Protein AF-A0A522W365-F1 (afdb_monomer_lite)

pLDDT: mean 81.14, std 15.92, range [38.16, 94.44]

Foldseek 3Di:
DVPVVVVVVVVVVLVVLVVVLVVLVVVLVVVVLVCLVPPCPSVVPDPSVVSVVSNVVSVVVNVVVCPPDPDDPDPDDPPDDPPVVLLVVQLVVLVVQLVSQLVVCCVVPPVSNVVSVVSSVVSSVVSVVVVVVVVVPDPDPD

Structure (mmCIF, N/CA/C/O backbone):
data_AF-A0A522W365-F1
#
_entry.id   AF-A0A522W365-F1
#
loop_
_atom_site.group_PDB
_atom_site.id
_atom_site.type_symbol
_atom_site.label_atom_id
_atom_site.label_alt_id
_atom_site.label_comp_id
_atom_site.label_asym_id
_atom_site.label_entity_id
_atom_site.label_seq_id
_atom_site.pdbx_PDB_ins_code
_atom_site.Cartn_x
_atom_site.Cartn_y
_atom_site.Cartn_z
_atom_site.occupancy
_atom_site.B_iso_or_equiv
_atom_site.auth_seq_id
_atom_site.auth_comp_id
_atom_site.auth_asym_id
_atom_site.auth_atom_id
_atom_site.pdbx_PDB_model_num
ATOM 1 N N . MET A 1 1 ? -16.769 21.890 34.242 1.00 60.47 1 MET A N 1
ATOM 2 C CA . MET A 1 1 ? -17.072 22.095 32.807 1.00 60.47 1 MET A CA 1
ATOM 3 C C . MET A 1 1 ? -15.850 21.901 31.901 1.00 60.47 1 MET A C 1
ATOM 5 O O . MET A 1 1 ? -16.040 21.518 30.762 1.00 60.47 1 MET A O 1
ATOM 9 N N . THR A 1 2 ? -14.614 22.090 32.385 1.00 75.62 2 THR A N 1
ATOM 10 C CA . THR A 1 2 ? -13.373 22.001 31.583 1.00 75.62 2 THR A CA 1
ATOM 11 C C . THR A 1 2 ? -12.858 20.580 31.303 1.00 75.62 2 THR A C 1
ATOM 13 O O . THR A 1 2 ? -12.196 20.371 30.292 1.00 75.62 2 THR A O 1
ATOM 16 N N . LEU A 1 3 ? -13.164 19.592 32.156 1.00 72.75 3 LEU A N 1
ATOM 17 C CA . LEU A 1 3 ? -12.713 18.202 31.958 1.00 72.75 3 LEU A CA 1
ATOM 18 C C . LEU A 1 3 ? -13.487 17.463 30.854 1.00 72.75 3 LEU A C 1
ATOM 20 O O . LEU A 1 3 ? -12.872 16.822 30.013 1.00 72.75 3 LEU A O 1
ATOM 24 N N . GLN A 1 4 ? -14.815 17.614 30.790 1.00 77.44 4 GLN A N 1
ATOM 25 C CA . GLN A 1 4 ? -15.625 16.970 29.742 1.00 77.44 4 GLN A CA 1
ATOM 26 C C . GLN A 1 4 ? -15.278 17.476 28.335 1.00 77.44 4 GLN A C 1
ATOM 28 O O . GLN A 1 4 ? -15.253 16.702 27.385 1.00 77.44 4 GLN A O 1
ATOM 33 N N . THR A 1 5 ? -14.966 18.767 28.188 1.00 84.31 5 THR A N 1
ATOM 34 C CA . THR A 1 5 ? -14.529 19.321 26.900 1.00 84.31 5 THR A CA 1
ATOM 35 C C . THR A 1 5 ? -13.161 18.790 26.481 1.00 84.31 5 THR A C 1
ATOM 37 O O . THR A 1 5 ? -12.927 18.612 25.292 1.00 84.31 5 THR A O 1
ATOM 40 N N . PHE A 1 6 ? -12.268 18.512 27.435 1.00 84.19 6 PHE A N 1
ATOM 41 C CA . PHE A 1 6 ? -10.940 17.973 27.142 1.00 84.19 6 PHE A CA 1
ATOM 42 C C . PHE A 1 6 ? -11.015 16.543 26.596 1.00 84.19 6 PHE A C 1
ATOM 44 O O . PHE A 1 6 ? -10.379 16.251 25.588 1.00 84.19 6 PHE A O 1
ATOM 51 N N . GLU A 1 7 ? -11.844 15.682 27.191 1.00 84.44 7 GLU A N 1
ATOM 52 C CA . GLU A 1 7 ? -12.027 14.311 26.696 1.00 84.44 7 GLU A CA 1
ATOM 53 C C . GLU A 1 7 ? -12.668 14.267 25.304 1.00 84.44 7 GLU A C 1
ATOM 55 O O . GLU A 1 7 ? -12.224 13.508 24.446 1.00 84.44 7 GLU A O 1
ATOM 60 N N . LEU A 1 8 ? -13.650 15.136 25.036 1.00 83.69 8 LEU A N 1
ATOM 61 C CA . LEU A 1 8 ? -14.259 15.245 23.706 1.00 83.69 8 LEU A CA 1
ATOM 62 C C . LEU A 1 8 ? -13.251 15.710 22.648 1.00 83.69 8 LEU A C 1
ATOM 64 O O . LEU A 1 8 ? -13.191 15.136 21.563 1.00 83.69 8 LEU A O 1
ATOM 68 N N . ILE A 1 9 ? -12.430 16.716 22.966 1.00 86.56 9 ILE A N 1
ATOM 69 C CA . ILE A 1 9 ? -11.365 17.185 22.068 1.00 86.56 9 ILE A CA 1
ATOM 70 C C . ILE A 1 9 ? -10.362 16.058 21.810 1.00 86.56 9 ILE A C 1
ATOM 72 O O . ILE A 1 9 ? -9.974 15.831 20.668 1.00 86.56 9 ILE A O 1
ATOM 76 N N . TRP A 1 10 ? -9.970 15.326 22.852 1.00 84.81 10 TRP A N 1
ATOM 77 C CA . TRP A 1 10 ? -9.024 14.222 22.732 1.00 84.81 10 TRP A CA 1
ATOM 78 C C . TRP A 1 10 ? -9.558 13.090 21.846 1.00 84.81 10 TRP A C 1
ATOM 80 O O . TRP A 1 10 ? -8.825 12.576 21.000 1.00 84.81 10 TRP A O 1
ATOM 90 N N . LYS A 1 11 ? -10.847 12.756 21.972 1.00 84.62 11 LYS A N 1
ATOM 91 C CA . LYS A 1 11 ? -11.515 11.769 21.116 1.00 84.62 11 LYS A CA 1
ATOM 92 C C . LYS A 1 11 ? -11.540 12.198 19.646 1.00 84.62 11 LYS A C 1
ATOM 94 O O . LYS A 1 11 ? -11.114 11.431 18.788 1.00 84.62 11 LYS A O 1
ATOM 99 N N . ILE A 1 12 ? -11.925 13.446 19.364 1.00 87.31 12 ILE A N 1
ATOM 100 C CA . ILE A 1 12 ? -11.935 13.996 17.994 1.00 87.31 12 ILE A CA 1
ATOM 101 C C . ILE A 1 12 ? -10.527 13.977 17.387 1.00 87.31 12 ILE A C 1
ATOM 103 O O . ILE A 1 12 ? -10.348 13.596 16.234 1.00 87.31 12 ILE A O 1
ATOM 107 N N . VAL A 1 13 ? -9.510 14.364 18.162 1.00 87.00 13 VAL A N 1
ATOM 108 C CA . VAL A 1 13 ? -8.115 14.348 17.703 1.00 87.00 13 VAL A CA 1
ATOM 109 C C . VAL A 1 13 ? -7.662 12.922 17.374 1.00 87.00 13 VAL A C 1
ATOM 111 O O . VAL A 1 13 ? -7.015 12.721 16.349 1.00 87.00 13 VAL A O 1
ATOM 114 N N . ARG A 1 14 ? -8.020 11.924 18.192 1.00 82.88 14 ARG A N 1
ATOM 115 C CA . ARG A 1 14 ? -7.705 10.510 17.923 1.00 82.88 14 ARG A CA 1
ATOM 116 C C . ARG A 1 14 ? -8.354 10.010 16.630 1.00 82.88 14 ARG A C 1
ATOM 118 O O . ARG A 1 14 ? -7.657 9.411 15.811 1.00 82.88 14 ARG A O 1
ATOM 125 N N . GLU A 1 15 ? -9.645 10.275 16.436 1.00 85.38 15 GLU A N 1
ATOM 126 C CA . GLU A 1 15 ? -10.376 9.901 15.215 1.00 85.38 15 GLU A CA 1
ATOM 127 C C . GLU A 1 15 ? -9.755 10.556 13.973 1.00 85.38 15 GLU A C 1
ATOM 129 O O . GLU A 1 15 ? -9.454 9.870 12.994 1.00 85.38 15 GLU A O 1
ATOM 134 N N . LEU A 1 16 ? -9.448 11.855 14.051 1.00 87.06 16 LEU A N 1
ATOM 135 C CA . LEU A 1 16 ? -8.810 12.594 12.963 1.00 87.06 16 LEU A CA 1
ATOM 136 C C . LEU A 1 16 ? -7.429 12.025 12.615 1.00 87.06 16 LEU A C 1
ATOM 138 O O . LEU A 1 16 ? -7.107 11.864 11.441 1.00 87.06 16 LEU A O 1
ATOM 142 N N . ILE A 1 17 ? -6.604 11.693 13.614 1.00 86.12 17 ILE A N 1
ATOM 143 C CA . ILE A 1 17 ? -5.276 11.109 13.373 1.00 86.12 17 ILE A CA 1
ATOM 144 C C . ILE A 1 17 ? -5.396 9.733 12.713 1.00 86.12 17 ILE A C 1
ATOM 146 O O . ILE A 1 17 ? -4.616 9.430 11.812 1.00 86.12 17 ILE A O 1
ATOM 150 N N . ALA A 1 18 ? -6.371 8.913 13.114 1.00 86.12 18 ALA A N 1
ATOM 151 C CA . ALA A 1 18 ? -6.611 7.614 12.490 1.00 86.12 18 ALA A CA 1
ATOM 152 C C . ALA A 1 18 ? -7.031 7.749 11.015 1.00 86.12 18 ALA A C 1
ATOM 154 O O . ALA A 1 18 ? -6.533 7.012 10.163 1.00 86.12 18 ALA A O 1
ATOM 155 N N . GLU A 1 19 ? -7.899 8.708 10.691 1.00 85.81 19 GLU A N 1
ATOM 156 C CA . GLU A 1 19 ? -8.302 8.980 9.308 1.00 85.81 19 GLU A CA 1
ATOM 157 C C . GLU A 1 19 ? -7.139 9.539 8.474 1.00 85.81 19 GLU A C 1
ATOM 159 O O . GLU A 1 19 ? -6.856 9.040 7.381 1.00 85.81 19 GLU A O 1
ATOM 164 N N . VAL A 1 20 ? -6.388 10.501 9.023 1.00 87.75 20 VAL A N 1
ATOM 165 C CA . VAL A 1 20 ? -5.172 11.038 8.395 1.00 87.75 20 VAL A CA 1
ATOM 166 C C . VAL A 1 20 ? -4.157 9.928 8.147 1.00 87.75 20 VAL A C 1
ATOM 168 O O . VAL A 1 20 ? -3.563 9.899 7.071 1.00 87.75 20 VAL A O 1
ATOM 171 N N . PHE A 1 21 ? -3.975 8.996 9.085 1.00 88.88 21 PHE A N 1
ATOM 172 C CA . PHE A 1 21 ? -3.105 7.837 8.906 1.00 88.88 21 PHE A CA 1
ATOM 173 C C . PHE A 1 21 ? -3.561 6.974 7.727 1.00 88.88 21 PHE A C 1
ATOM 175 O O . PHE A 1 21 ? -2.749 6.703 6.845 1.00 88.88 21 PHE A O 1
ATOM 182 N N . LYS A 1 22 ? -4.848 6.597 7.651 1.00 88.62 22 LYS A N 1
ATOM 183 C CA . LYS A 1 22 ? -5.389 5.799 6.533 1.00 88.62 22 LYS A CA 1
ATOM 184 C C . LYS A 1 22 ? -5.165 6.486 5.182 1.00 88.62 22 LYS A C 1
ATOM 186 O O . LYS A 1 22 ? -4.633 5.868 4.260 1.00 88.62 22 LYS A O 1
ATOM 191 N N . ILE A 1 23 ? -5.529 7.766 5.072 1.00 90.00 23 ILE A N 1
ATOM 192 C CA . ILE A 1 23 ? -5.393 8.546 3.830 1.00 90.00 23 ILE A CA 1
ATOM 193 C C . ILE A 1 23 ? -3.917 8.705 3.452 1.00 90.00 23 ILE A C 1
ATOM 195 O O . ILE A 1 23 ? -3.550 8.546 2.285 1.00 90.00 23 ILE A O 1
ATOM 199 N N . SER A 1 24 ? -3.060 8.992 4.434 1.00 89.44 24 SER A N 1
ATOM 200 C CA . SER A 1 24 ? -1.624 9.186 4.219 1.00 89.44 24 SER A CA 1
ATOM 201 C C . SER A 1 24 ? -0.936 7.878 3.834 1.00 89.44 24 SER A C 1
ATOM 203 O O . SER A 1 24 ? -0.103 7.885 2.934 1.00 89.44 24 SER A O 1
ATOM 205 N N . LEU A 1 25 ? -1.305 6.753 4.457 1.00 91.75 25 LEU A N 1
ATOM 206 C CA . LEU A 1 25 ? -0.808 5.416 4.127 1.00 91.75 25 LEU A CA 1
ATOM 207 C C . LEU A 1 25 ? -1.190 5.035 2.696 1.00 91.75 25 LEU A C 1
ATOM 209 O O . LEU A 1 25 ? -0.333 4.600 1.927 1.00 91.75 25 LEU A O 1
ATOM 213 N N . LEU A 1 26 ? -2.458 5.239 2.325 1.00 92.56 26 LEU A N 1
ATOM 214 C CA . LEU A 1 26 ? -2.934 4.965 0.972 1.00 92.56 26 LEU A CA 1
ATOM 215 C C . LEU A 1 26 ? -2.195 5.831 -0.053 1.00 92.56 26 LEU A C 1
ATOM 217 O O . LEU A 1 26 ? -1.682 5.307 -1.037 1.00 92.56 26 LEU A O 1
ATOM 221 N N . SER A 1 27 ? -2.097 7.139 0.201 1.00 91.94 27 SER A N 1
ATOM 222 C CA . SER A 1 27 ? -1.396 8.084 -0.678 1.00 91.94 27 SER A CA 1
ATOM 223 C C . SER A 1 27 ? 0.084 7.733 -0.813 1.00 91.94 27 SER A C 1
ATOM 225 O O . SER A 1 27 ? 0.619 7.736 -1.918 1.00 91.94 27 SER A O 1
ATOM 227 N N . TYR A 1 28 ? 0.735 7.371 0.297 1.00 92.75 28 TYR A N 1
ATOM 228 C CA . TYR A 1 28 ? 2.122 6.920 0.307 1.00 92.75 28 TYR A CA 1
ATOM 229 C C . TYR A 1 28 ? 2.313 5.675 -0.547 1.00 92.75 28 TYR A C 1
ATOM 231 O O . TYR A 1 28 ? 3.204 5.659 -1.387 1.00 92.75 28 TYR A O 1
ATOM 239 N N . LEU A 1 29 ? 1.463 4.658 -0.383 1.00 91.69 29 LEU A N 1
ATOM 240 C CA . LEU A 1 29 ? 1.553 3.429 -1.165 1.00 91.69 29 LEU A CA 1
ATOM 241 C C . LEU A 1 29 ? 1.365 3.702 -2.663 1.00 91.69 29 LEU A C 1
ATOM 243 O O . LEU A 1 29 ? 2.107 3.170 -3.484 1.00 91.69 29 LEU A O 1
ATOM 247 N N . LEU A 1 30 ? 0.409 4.563 -3.016 1.00 92.25 30 LEU A N 1
ATOM 248 C CA . LEU A 1 30 ? 0.106 4.923 -4.401 1.00 92.25 30 LEU A CA 1
ATOM 249 C C . LEU A 1 30 ? 1.265 5.688 -5.046 1.00 92.25 30 LEU A C 1
ATOM 251 O O . LEU A 1 30 ? 1.709 5.337 -6.137 1.00 92.25 30 LEU A O 1
ATOM 255 N N . PHE A 1 31 ? 1.804 6.690 -4.350 1.00 93.19 31 PHE A N 1
ATOM 256 C CA . PHE A 1 31 ? 2.986 7.411 -4.808 1.00 93.19 31 PHE A CA 1
ATOM 257 C C . PHE A 1 31 ? 4.206 6.503 -4.874 1.00 93.19 31 PHE A C 1
ATOM 259 O O . PHE A 1 31 ? 4.993 6.627 -5.806 1.00 93.19 31 PHE A O 1
ATOM 266 N N . TYR A 1 32 ? 4.374 5.595 -3.911 1.00 91.62 32 TYR A N 1
ATOM 267 C CA . TYR A 1 32 ? 5.516 4.688 -3.877 1.00 91.62 32 TYR A CA 1
ATOM 268 C C . TYR A 1 32 ? 5.477 3.759 -5.081 1.00 91.62 32 TYR A C 1
ATOM 270 O O . TYR A 1 32 ? 6.490 3.572 -5.747 1.00 91.62 32 TYR A O 1
ATOM 278 N N . LEU A 1 33 ? 4.287 3.257 -5.415 1.00 90.56 33 LEU A N 1
ATOM 279 C CA . LEU A 1 33 ? 4.078 2.468 -6.616 1.00 90.56 33 LEU A CA 1
ATOM 280 C C . LEU A 1 33 ? 4.444 3.275 -7.866 1.00 90.56 33 LEU A C 1
ATOM 282 O O . LEU A 1 33 ? 5.225 2.804 -8.682 1.00 90.56 33 LEU A O 1
ATOM 286 N N . ILE A 1 34 ? 3.944 4.506 -8.001 1.00 91.56 34 ILE A N 1
ATOM 287 C CA . ILE A 1 34 ? 4.259 5.359 -9.157 1.00 91.56 34 ILE A CA 1
ATOM 288 C C . ILE A 1 34 ? 5.766 5.615 -9.266 1.00 91.56 34 ILE A C 1
ATOM 290 O O . ILE A 1 34 ? 6.314 5.459 -10.350 1.00 91.56 34 ILE A O 1
ATOM 294 N N . GLU A 1 35 ? 6.436 5.963 -8.168 1.00 91.94 35 GLU A N 1
ATOM 295 C CA . GLU A 1 35 ? 7.885 6.197 -8.135 1.00 91.94 35 GLU A CA 1
ATOM 296 C C . GLU A 1 35 ? 8.678 4.929 -8.498 1.00 91.94 35 GLU A C 1
ATOM 298 O O . GLU A 1 35 ? 9.695 5.016 -9.184 1.00 91.94 35 GLU A O 1
ATOM 303 N N . ASP A 1 36 ? 8.204 3.745 -8.097 1.00 89.69 36 ASP A N 1
ATOM 304 C CA . ASP A 1 36 ? 8.855 2.470 -8.413 1.00 89.69 36 ASP A CA 1
ATOM 305 C C . ASP A 1 36 ? 8.792 2.121 -9.915 1.00 89.69 36 ASP A C 1
ATOM 307 O O . ASP A 1 36 ? 9.731 1.520 -10.454 1.00 89.69 36 ASP A O 1
ATOM 311 N N . PHE A 1 37 ? 7.718 2.520 -10.609 1.00 86.88 37 PHE A N 1
ATOM 312 C CA . PHE A 1 37 ? 7.590 2.368 -12.068 1.00 86.88 37 PHE A CA 1
ATOM 313 C C . PHE A 1 37 ? 8.197 3.535 -12.856 1.00 86.88 37 PHE A C 1
ATOM 315 O O . PHE A 1 37 ? 8.706 3.327 -13.959 1.00 86.88 37 PHE A O 1
ATOM 322 N N . PHE A 1 38 ? 8.157 4.746 -12.302 1.00 89.81 38 PHE A N 1
ATOM 323 C CA . PHE A 1 38 ? 8.598 5.992 -12.927 1.00 89.81 38 PHE A CA 1
ATOM 324 C C . PHE A 1 38 ? 9.517 6.760 -11.963 1.00 89.81 38 PHE A C 1
ATOM 326 O O . PHE A 1 38 ? 9.080 7.722 -11.322 1.00 89.81 38 PHE A O 1
ATOM 333 N N . PRO A 1 39 ? 10.794 6.353 -11.850 1.00 89.19 39 PRO A N 1
ATOM 334 C CA . PRO A 1 39 ? 11.726 6.981 -10.921 1.00 89.19 39 PRO A CA 1
ATOM 335 C C . PRO A 1 39 ? 11.894 8.468 -11.246 1.00 89.19 39 PRO A C 1
ATOM 337 O O . PRO A 1 39 ? 12.082 8.842 -12.406 1.00 89.19 39 PRO A O 1
ATOM 340 N N . GLY A 1 40 ? 11.829 9.321 -10.223 1.00 88.69 40 GLY A N 1
ATOM 341 C CA . GLY A 1 40 ? 11.894 10.776 -10.362 1.00 88.69 40 GLY A CA 1
ATOM 342 C C . GLY A 1 40 ? 10.539 11.470 -10.520 1.00 88.69 40 GLY A C 1
ATOM 343 O O . GLY A 1 40 ? 10.487 12.696 -10.424 1.00 88.69 40 GLY A O 1
ATOM 344 N N . PHE A 1 41 ? 9.444 10.734 -10.758 1.00 90.88 41 PHE A N 1
ATOM 345 C CA . PHE A 1 41 ? 8.137 11.345 -11.011 1.00 90.88 41 PHE A CA 1
ATOM 346 C C . PHE A 1 41 ? 7.541 11.982 -9.757 1.00 90.88 41 PHE A C 1
ATOM 348 O O . PHE A 1 41 ? 7.094 13.123 -9.806 1.00 90.88 41 PHE A O 1
ATOM 355 N N . VAL A 1 42 ? 7.540 11.273 -8.628 1.00 87.88 42 VAL A N 1
ATOM 356 C CA . VAL A 1 42 ? 7.011 11.792 -7.362 1.00 87.88 42 VAL A CA 1
ATOM 357 C C . VAL A 1 42 ? 8.116 12.516 -6.603 1.00 87.88 42 VAL A C 1
ATOM 359 O O . VAL A 1 42 ? 7.898 13.628 -6.121 1.00 87.88 42 VAL A O 1
ATOM 362 N N . SER A 1 43 ? 9.319 11.936 -6.560 1.00 89.56 43 SER A N 1
ATOM 363 C CA . SER A 1 43 ? 10.466 12.532 -5.861 1.00 89.56 43 SER A CA 1
ATOM 364 C C . SER A 1 43 ? 10.889 13.896 -6.422 1.00 89.56 43 SER A C 1
ATOM 366 O O . SER A 1 43 ? 11.451 14.707 -5.685 1.00 89.56 43 SER A O 1
ATOM 368 N N . GLY A 1 44 ? 10.556 14.191 -7.685 1.00 86.50 44 GLY A N 1
ATOM 369 C CA . GLY A 1 44 ? 10.762 15.503 -8.302 1.00 86.50 44 GLY A CA 1
ATOM 370 C C . GLY A 1 44 ? 9.865 16.619 -7.750 1.00 86.50 44 GLY A C 1
ATOM 371 O O . GLY A 1 44 ? 10.264 17.781 -7.778 1.00 86.50 44 GLY A O 1
ATOM 372 N N . PHE A 1 45 ? 8.684 16.288 -7.217 1.00 88.12 45 PHE A N 1
ATOM 373 C CA . PHE A 1 45 ? 7.752 17.263 -6.630 1.00 88.12 45 PHE A CA 1
ATOM 374 C C . PHE A 1 45 ? 7.697 17.192 -5.100 1.00 88.12 45 PHE A C 1
ATOM 376 O O . PHE A 1 45 ? 7.440 18.207 -4.452 1.00 88.12 45 PHE A O 1
ATOM 383 N N . PHE A 1 46 ? 7.911 16.011 -4.510 1.00 87.75 46 PHE A N 1
ATOM 384 C CA . PHE A 1 46 ? 7.730 15.788 -3.079 1.00 87.75 46 PHE A CA 1
ATOM 385 C C . PHE A 1 46 ? 8.697 14.744 -2.508 1.00 87.75 46 PHE A C 1
ATOM 387 O O . PHE A 1 46 ? 8.916 13.685 -3.089 1.00 87.75 46 PHE A O 1
ATOM 394 N N . SER A 1 47 ? 9.244 15.001 -1.315 1.00 90.62 47 SER A N 1
ATOM 395 C CA . SER A 1 47 ? 10.146 14.049 -0.657 1.00 90.62 47 SER A CA 1
ATOM 396 C C . SER A 1 47 ? 9.373 12.878 -0.048 1.00 90.62 47 SER A C 1
ATOM 398 O O . SER A 1 47 ? 8.678 13.021 0.962 1.00 90.62 47 SER A O 1
ATOM 400 N N . MET A 1 48 ? 9.560 11.690 -0.622 1.00 91.00 48 MET A N 1
ATOM 401 C CA . MET A 1 48 ? 8.941 10.445 -0.154 1.00 91.00 48 MET A CA 1
ATOM 402 C C . MET A 1 48 ? 9.263 10.104 1.301 1.00 91.00 48 MET A C 1
ATOM 404 O O . MET A 1 48 ? 8.426 9.548 2.010 1.00 91.00 48 MET A O 1
ATOM 408 N N . ASN A 1 49 ? 10.448 10.493 1.772 1.00 92.94 49 ASN A N 1
ATOM 409 C CA . ASN A 1 49 ? 10.872 10.251 3.149 1.00 92.94 49 ASN A CA 1
ATOM 410 C C . ASN A 1 49 ? 10.054 11.069 4.156 1.00 92.94 49 ASN A C 1
ATOM 412 O O . ASN A 1 49 ? 9.799 10.598 5.261 1.00 92.94 49 ASN A O 1
ATOM 416 N N . ILE A 1 50 ? 9.616 12.276 3.777 1.00 92.00 50 ILE A N 1
ATOM 417 C CA . ILE A 1 50 ? 8.759 13.109 4.631 1.00 92.00 50 ILE A CA 1
ATOM 418 C C . ILE A 1 50 ? 7.377 12.467 4.748 1.00 92.00 50 ILE A C 1
ATOM 420 O O . ILE A 1 50 ? 6.852 12.354 5.855 1.00 92.00 50 ILE A O 1
ATOM 424 N N . LEU A 1 51 ? 6.818 11.992 3.628 1.00 90.44 51 LEU A N 1
ATOM 425 C CA . LEU A 1 51 ? 5.533 11.292 3.638 1.00 90.44 51 LEU A CA 1
ATOM 426 C C . LEU A 1 51 ? 5.597 10.035 4.508 1.00 90.44 51 LEU A C 1
ATOM 428 O O . LEU A 1 51 ? 4.732 9.829 5.355 1.00 90.44 51 LEU A O 1
ATOM 432 N N . LEU A 1 52 ? 6.658 9.240 4.344 1.00 92.38 52 LEU A N 1
ATOM 433 C CA . LEU A 1 52 ? 6.899 8.058 5.164 1.00 92.38 52 LEU A CA 1
ATOM 434 C C . LEU A 1 52 ? 6.997 8.420 6.650 1.00 92.38 52 LEU A C 1
ATOM 436 O O . LEU A 1 52 ? 6.400 7.744 7.480 1.00 92.38 52 LEU A O 1
ATOM 440 N N . GLY A 1 53 ? 7.698 9.505 6.989 1.00 93.44 53 GLY A N 1
ATOM 441 C CA . GLY A 1 53 ? 7.789 9.999 8.362 1.00 93.44 53 GLY A CA 1
ATOM 442 C C . GLY A 1 53 ? 6.421 10.326 8.965 1.00 93.44 53 GLY A C 1
ATOM 443 O O . GLY A 1 53 ? 6.144 9.929 10.096 1.00 93.44 53 GLY A O 1
ATOM 444 N N . ILE A 1 54 ? 5.539 10.982 8.202 1.00 90.19 54 ILE A N 1
ATOM 445 C CA . ILE A 1 54 ? 4.163 11.281 8.630 1.00 90.19 54 ILE A CA 1
ATOM 446 C C . ILE A 1 54 ? 3.363 9.990 8.823 1.00 90.19 54 ILE A C 1
ATOM 448 O O . ILE A 1 54 ? 2.702 9.833 9.848 1.00 90.19 54 ILE A O 1
ATOM 452 N N . VAL A 1 55 ? 3.437 9.050 7.878 1.00 92.56 55 VAL A N 1
ATOM 453 C CA . VAL A 1 55 ? 2.716 7.768 7.946 1.00 92.56 55 VAL A CA 1
ATOM 454 C C . VAL A 1 55 ? 3.170 6.937 9.142 1.00 92.56 55 VAL A C 1
ATOM 456 O O . VAL A 1 55 ? 2.340 6.448 9.900 1.00 92.56 55 VAL A O 1
ATOM 459 N N . VAL A 1 56 ? 4.479 6.803 9.352 1.00 93.50 56 VAL A N 1
ATOM 460 C CA . VAL A 1 56 ? 5.026 6.040 10.481 1.00 93.50 56 VAL A CA 1
ATOM 461 C C . VAL A 1 56 ? 4.704 6.734 11.801 1.00 93.50 56 VAL A C 1
ATOM 463 O O . VAL A 1 56 ? 4.245 6.081 12.733 1.00 93.50 56 VAL A O 1
ATOM 466 N N . GLY A 1 57 ? 4.893 8.054 11.885 1.00 91.94 57 GLY A N 1
ATOM 467 C CA . GLY A 1 57 ? 4.603 8.823 13.095 1.00 91.94 57 GLY A CA 1
ATOM 468 C C . GLY A 1 57 ? 3.128 8.749 13.492 1.00 91.94 57 GLY A C 1
ATOM 469 O O . GLY A 1 57 ? 2.815 8.433 14.639 1.00 91.94 57 GLY A O 1
ATOM 470 N N . SER A 1 58 ? 2.222 8.975 12.535 1.00 89.31 58 SER A N 1
ATOM 471 C CA . SER A 1 58 ? 0.778 8.842 12.761 1.00 89.31 58 SER A CA 1
ATOM 472 C C . SER A 1 58 ? 0.379 7.399 13.067 1.00 89.31 58 SER A C 1
ATOM 474 O O . SER A 1 58 ? -0.362 7.184 14.017 1.00 89.31 58 SER A O 1
ATOM 476 N N . GLY A 1 59 ? 0.938 6.405 12.372 1.00 88.75 59 GLY A N 1
ATOM 477 C CA . GLY A 1 59 ? 0.657 4.990 12.620 1.00 88.75 59 GLY A CA 1
ATOM 478 C C . GLY A 1 59 ? 1.059 4.533 14.022 1.00 88.75 59 GLY A C 1
ATOM 479 O O . GLY A 1 59 ? 0.259 3.914 14.724 1.00 88.75 59 GLY A O 1
ATOM 480 N N . VAL A 1 60 ? 2.263 4.894 14.478 1.00 90.69 60 VAL A N 1
ATOM 481 C CA . VAL A 1 60 ? 2.704 4.619 15.857 1.00 90.69 60 VAL A CA 1
ATOM 482 C C . VAL A 1 60 ? 1.773 5.302 16.856 1.00 90.69 60 VAL A C 1
ATOM 484 O O . VAL A 1 60 ? 1.348 4.673 17.826 1.00 90.69 60 VAL A O 1
ATOM 487 N N . PHE A 1 61 ? 1.411 6.564 16.613 1.00 87.38 61 PHE A N 1
ATOM 488 C CA . PHE A 1 61 ? 0.504 7.298 17.489 1.00 87.38 61 PHE A CA 1
ATOM 489 C C . PHE A 1 61 ? -0.888 6.657 17.556 1.00 87.38 61 PHE A C 1
ATOM 491 O O . PHE A 1 61 ? -1.449 6.539 18.646 1.00 87.38 61 PHE A O 1
ATOM 498 N N . THR A 1 62 ? -1.427 6.201 16.424 1.00 85.94 62 THR A N 1
ATOM 499 C CA . THR A 1 62 ? -2.712 5.499 16.344 1.00 85.94 62 THR A CA 1
ATOM 500 C C . THR A 1 62 ? -2.678 4.195 17.136 1.00 85.94 62 THR A C 1
ATOM 502 O O . THR A 1 62 ? -3.555 3.986 17.968 1.00 85.94 62 THR A O 1
ATOM 505 N N . VAL A 1 63 ? -1.655 3.351 16.960 1.00 83.31 63 VAL A N 1
ATOM 506 C CA . VAL A 1 63 ? -1.546 2.064 17.678 1.00 83.31 63 VAL A CA 1
ATOM 507 C C . VAL A 1 63 ? -1.393 2.269 19.186 1.00 83.31 63 VAL A C 1
ATOM 509 O O . VAL A 1 63 ? -2.044 1.589 19.976 1.00 83.31 63 VAL A O 1
ATOM 512 N N . VAL A 1 64 ? -0.561 3.227 19.605 1.00 83.25 64 VAL A N 1
ATOM 513 C CA . VAL A 1 64 ? -0.372 3.537 21.031 1.00 83.25 64 VAL A CA 1
ATOM 514 C C . VAL A 1 64 ? -1.649 4.122 21.642 1.00 83.25 64 VAL A C 1
ATOM 516 O O . VAL A 1 64 ? -1.991 3.785 22.774 1.00 83.25 64 VAL A O 1
ATOM 519 N N . SER A 1 65 ? -2.382 4.952 20.896 1.00 74.19 65 SER A N 1
ATOM 520 C CA . SER A 1 65 ? -3.609 5.601 21.376 1.00 74.19 65 SER A CA 1
ATOM 521 C C . SER A 1 65 ? -4.841 4.692 21.360 1.00 74.19 65 SER A C 1
ATOM 523 O O . SER A 1 65 ? -5.770 4.936 22.125 1.00 74.19 65 SER A O 1
ATOM 525 N N . GLN A 1 66 ? -4.863 3.645 20.529 1.00 68.25 66 GLN A N 1
ATOM 526 C CA . GLN A 1 66 ? -5.965 2.675 20.456 1.00 68.25 66 GLN A CA 1
ATOM 527 C C . GLN A 1 66 ? -5.993 1.678 21.624 1.00 68.25 66 GLN A C 1
ATOM 529 O O . GLN A 1 66 ? -6.964 0.941 21.769 1.00 68.25 66 GLN A O 1
ATOM 534 N N . LYS A 1 67 ? -4.977 1.663 22.498 1.00 54.91 67 LYS A N 1
ATOM 535 C CA . LYS A 1 67 ? -4.888 0.710 23.619 1.00 54.91 67 LYS A CA 1
ATOM 536 C C . LYS A 1 67 ? -5.973 0.896 24.704 1.00 54.91 67 LYS A C 1
ATOM 538 O O . LYS A 1 67 ? -6.068 0.055 25.592 1.00 54.91 67 LYS A O 1
ATOM 543 N N . GLU A 1 68 ? -6.791 1.951 24.648 1.00 52.84 68 GLU A N 1
ATOM 544 C CA . GLU A 1 68 ? -7.780 2.278 25.696 1.00 52.84 68 GLU A CA 1
ATOM 545 C C . GLU A 1 68 ? -9.252 2.296 25.248 1.00 52.84 68 GLU A C 1
ATOM 547 O O . GLU A 1 68 ? -10.129 2.392 26.100 1.00 52.84 68 GLU A O 1
ATOM 552 N N . GLU A 1 69 ? -9.566 2.164 23.958 1.00 45.53 69 GLU A N 1
ATOM 553 C CA . GLU A 1 69 ? -10.956 2.233 23.476 1.00 45.53 69 GLU A CA 1
ATOM 554 C C . GLU A 1 69 ? -11.176 1.112 22.454 1.00 45.53 69 GLU A C 1
ATOM 556 O O . GLU A 1 69 ? -10.972 1.267 21.251 1.00 45.53 69 GLU A O 1
ATOM 561 N N . ASN A 1 70 ? -11.497 -0.079 22.967 1.00 45.25 70 ASN A N 1
ATOM 562 C CA . ASN A 1 70 ? -11.878 -1.217 22.142 1.00 45.25 70 ASN A CA 1
ATOM 563 C C . ASN A 1 70 ? -13.088 -0.851 21.272 1.00 45.25 70 ASN A C 1
ATOM 565 O O . ASN A 1 70 ? -14.126 -0.459 21.791 1.00 45.25 70 ASN A O 1
ATOM 569 N N . GLN A 1 71 ? -12.934 -1.116 19.974 1.00 50.62 71 GLN A N 1
ATOM 570 C CA . GLN A 1 71 ? -13.986 -1.580 19.071 1.00 50.62 71 GLN A CA 1
ATOM 571 C C . GLN A 1 71 ? -15.257 -0.725 18.997 1.00 50.62 71 GLN A C 1
ATOM 573 O O . GLN A 1 71 ? -16.274 -1.117 19.544 1.00 50.62 71 GLN A O 1
ATOM 578 N N . GLU A 1 72 ? -15.264 0.354 18.213 1.00 43.75 72 GLU A N 1
ATOM 579 C CA . GLU A 1 72 ? -16.505 0.853 17.595 1.00 43.75 72 GLU A CA 1
ATOM 580 C C . GLU A 1 72 ? -16.189 1.916 16.529 1.00 43.75 72 GLU A C 1
ATOM 582 O O . GLU A 1 72 ? -15.753 3.017 16.841 1.00 43.75 72 GLU A O 1
ATOM 587 N N . GLY A 1 73 ? -16.404 1.584 15.251 1.00 38.88 73 GLY A N 1
ATOM 588 C CA . GLY A 1 73 ? -16.261 2.510 14.118 1.00 38.88 73 GLY A CA 1
ATOM 589 C C . GLY A 1 73 ? -15.285 1.995 13.063 1.00 38.88 73 GLY A C 1
ATOM 590 O O . GLY A 1 73 ? -14.186 2.505 12.918 1.00 38.88 73 GLY A O 1
ATOM 591 N N . GLU A 1 74 ? -15.589 0.889 12.383 1.00 40.09 74 GLU A N 1
ATOM 592 C CA . GLU A 1 74 ? -16.101 0.997 11.004 1.00 40.09 74 GLU A CA 1
ATOM 593 C C . GLU A 1 74 ? -16.950 -0.217 10.565 1.00 40.09 74 GLU A C 1
ATOM 595 O O . GLU A 1 74 ? -17.141 -0.448 9.377 1.00 40.09 74 GLU A O 1
ATOM 600 N N . LYS A 1 75 ? -17.563 -0.976 11.486 1.00 41.16 75 LYS A N 1
ATOM 601 C CA . LYS A 1 75 ? -18.620 -1.946 11.120 1.00 41.16 75 LYS A CA 1
ATOM 602 C C . LYS A 1 75 ? -19.963 -1.230 10.860 1.00 41.16 75 LYS A C 1
ATOM 604 O O . LYS A 1 75 ? -20.991 -1.603 11.418 1.00 41.16 75 LYS A O 1
ATOM 609 N N . LYS A 1 76 ? -19.982 -0.180 10.027 1.00 38.16 76 LYS A N 1
ATOM 610 C CA . LYS A 1 76 ? -21.233 0.341 9.451 1.00 38.16 76 LYS A CA 1
ATOM 611 C C . LYS A 1 76 ? -21.458 -0.316 8.091 1.00 38.16 76 LYS A C 1
ATOM 613 O O . LYS A 1 76 ? -20.899 0.087 7.084 1.00 38.16 76 LYS A O 1
ATOM 618 N N . GLU A 1 77 ? -22.310 -1.336 8.128 1.00 41.75 77 GLU A N 1
ATOM 619 C CA . GLU A 1 77 ? -23.142 -1.796 7.014 1.00 41.75 77 GLU A CA 1
ATOM 620 C C . GLU A 1 77 ? -22.430 -2.289 5.741 1.00 41.75 77 GLU A C 1
ATOM 622 O O . GLU A 1 77 ? -22.598 -1.747 4.655 1.00 41.75 77 GLU A O 1
ATOM 627 N N . ALA A 1 78 ? -21.796 -3.458 5.827 1.00 41.66 78 ALA A N 1
ATOM 628 C CA . ALA A 1 78 ? -21.783 -4.399 4.704 1.00 41.66 78 ALA A CA 1
ATOM 629 C C . ALA A 1 78 ? -22.603 -5.641 5.074 1.00 41.66 78 ALA A C 1
ATOM 631 O O . ALA A 1 78 ? -22.130 -6.775 5.095 1.00 41.66 78 ALA A O 1
ATOM 632 N N . LYS A 1 79 ? -23.881 -5.427 5.403 1.00 45.03 79 LYS A N 1
ATOM 633 C CA . LYS A 1 79 ? -24.859 -6.511 5.485 1.00 45.03 79 LYS A CA 1
ATOM 634 C C . LYS A 1 79 ? -25.160 -6.973 4.060 1.00 45.03 79 LYS A C 1
ATOM 636 O O . LYS A 1 79 ? -26.161 -6.571 3.487 1.00 45.03 79 LYS A O 1
ATOM 641 N N . ASN A 1 80 ? -24.279 -7.765 3.457 1.00 43.56 80 ASN A N 1
ATOM 642 C CA . ASN A 1 80 ? -24.596 -8.530 2.255 1.00 43.56 80 ASN A CA 1
ATOM 643 C C . ASN A 1 80 ? -23.614 -9.692 2.097 1.00 43.56 80 ASN A C 1
ATOM 645 O O . ASN A 1 80 ? -22.485 -9.497 1.672 1.00 43.56 80 ASN A O 1
ATOM 649 N N . LYS A 1 81 ? -24.089 -10.891 2.463 1.00 52.94 81 LYS A N 1
ATOM 650 C CA . LYS A 1 81 ? -23.881 -12.174 1.770 1.00 52.94 81 LYS A CA 1
ATOM 651 C C . LYS A 1 81 ? -22.658 -12.170 0.845 1.00 52.94 81 LYS A C 1
ATOM 653 O O . LYS A 1 81 ? -22.808 -11.577 -0.220 1.00 52.94 81 LYS A O 1
ATOM 658 N N . ILE A 1 82 ? -21.545 -12.824 1.244 1.00 56.25 82 ILE A N 1
ATOM 659 C CA . ILE A 1 82 ? -20.279 -12.981 0.481 1.00 56.25 82 ILE A CA 1
ATOM 660 C C . ILE A 1 82 ? -20.553 -12.717 -0.991 1.00 56.25 82 ILE A C 1
ATOM 662 O O . ILE A 1 82 ? -21.128 -13.560 -1.697 1.00 56.25 82 ILE A O 1
ATOM 666 N N . ARG A 1 83 ? -20.308 -11.478 -1.422 1.00 65.19 83 ARG A N 1
ATOM 667 C CA . ARG A 1 83 ? -20.763 -11.072 -2.740 1.00 65.19 83 ARG A CA 1
ATOM 668 C C . ARG A 1 83 ? -19.773 -11.750 -3.661 1.00 65.19 83 ARG A C 1
ATOM 670 O O . ARG A 1 83 ? -18.574 -11.583 -3.496 1.00 65.19 83 ARG A O 1
ATOM 677 N N . ALA A 1 84 ? -20.237 -12.521 -4.642 1.00 75.38 84 ALA A N 1
ATOM 678 C CA . ALA A 1 84 ? -19.334 -13.123 -5.631 1.00 75.38 84 ALA A CA 1
ATOM 679 C C . ALA A 1 84 ? -18.371 -12.078 -6.250 1.00 75.38 84 ALA A C 1
ATOM 681 O O . ALA A 1 84 ? -17.282 -12.423 -6.692 1.00 75.38 84 ALA A O 1
ATOM 682 N N . LEU A 1 85 ? -18.755 -10.794 -6.209 1.00 79.88 85 LEU A N 1
ATOM 683 C CA . LEU A 1 85 ? -17.916 -9.646 -6.535 1.00 79.88 85 LEU A CA 1
ATOM 684 C C . LEU A 1 85 ? -16.649 -9.509 -5.675 1.00 79.88 85 LEU A C 1
ATOM 686 O O . LEU A 1 85 ? -15.631 -9.145 -6.242 1.00 79.88 85 LEU A O 1
ATOM 690 N N . ASP A 1 86 ? -16.671 -9.817 -4.378 1.00 82.25 86 ASP A N 1
ATOM 691 C CA . ASP A 1 86 ? -15.502 -9.694 -3.492 1.00 82.25 86 ASP A CA 1
ATOM 692 C C . ASP A 1 86 ? -14.437 -10.725 -3.880 1.00 82.25 86 ASP A C 1
ATOM 694 O O . ASP A 1 86 ? -13.265 -10.395 -4.048 1.00 82.25 86 ASP A O 1
ATOM 698 N N . ILE A 1 87 ? -14.864 -11.962 -4.157 1.00 86.06 87 ILE A N 1
ATOM 699 C CA . ILE A 1 87 ? -13.985 -13.026 -4.663 1.00 86.06 87 ILE A CA 1
ATOM 700 C C . ILE A 1 87 ? -13.439 -12.655 -6.045 1.00 86.06 87 ILE A C 1
ATOM 702 O O . ILE A 1 87 ? -12.238 -12.769 -6.285 1.00 86.06 87 ILE A O 1
ATOM 706 N N . VAL A 1 88 ? -14.296 -12.184 -6.958 1.00 88.88 88 VAL A N 1
ATOM 707 C CA . VAL A 1 88 ? -13.864 -11.736 -8.293 1.00 88.88 88 VAL A CA 1
ATOM 708 C C . VAL A 1 88 ? -12.859 -10.588 -8.179 1.00 88.88 88 VAL A C 1
ATOM 710 O O . VAL A 1 88 ? -11.852 -10.589 -8.885 1.00 88.88 88 VAL A O 1
ATOM 713 N N . PHE A 1 89 ? -13.085 -9.644 -7.267 1.00 88.44 89 PHE A N 1
ATOM 714 C CA . PHE A 1 89 ? -12.185 -8.525 -7.021 1.00 88.44 89 PHE A CA 1
ATOM 715 C C . PHE A 1 89 ? -10.829 -8.998 -6.493 1.00 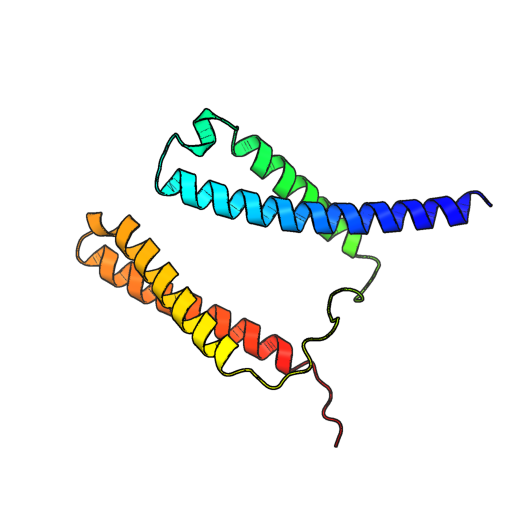88.44 89 PHE A C 1
ATOM 717 O O . PHE A 1 89 ? -9.808 -8.601 -7.048 1.00 88.44 89 PHE A O 1
ATOM 724 N N . ILE A 1 90 ? -10.804 -9.903 -5.508 1.00 89.25 90 ILE A N 1
ATOM 725 C CA . ILE A 1 90 ? -9.572 -10.510 -4.976 1.00 89.25 90 ILE A CA 1
ATOM 726 C C . ILE A 1 90 ? -8.780 -11.212 -6.083 1.00 89.25 90 ILE A C 1
ATOM 728 O O . ILE A 1 90 ? -7.570 -11.010 -6.208 1.00 89.25 90 ILE A O 1
ATOM 732 N N . VAL A 1 91 ? -9.453 -12.006 -6.921 1.00 90.25 91 VAL A N 1
ATOM 733 C CA . VAL A 1 91 ? -8.801 -12.707 -8.035 1.00 90.25 91 VAL A CA 1
ATOM 734 C C . VAL A 1 91 ? -8.198 -11.701 -9.015 1.00 90.25 91 VAL A C 1
ATOM 736 O O . VAL A 1 91 ? -7.019 -11.819 -9.346 1.00 90.25 91 VAL A O 1
ATOM 739 N N . ILE A 1 92 ? -8.947 -10.672 -9.422 1.00 92.50 92 ILE A N 1
ATOM 740 C CA . ILE A 1 92 ? -8.435 -9.614 -10.305 1.00 92.50 92 ILE A CA 1
ATOM 741 C C . ILE A 1 92 ? -7.227 -8.912 -9.671 1.00 92.50 92 ILE A C 1
ATOM 743 O O . ILE A 1 92 ? -6.204 -8.751 -10.336 1.00 92.50 92 ILE A O 1
ATOM 747 N N . LEU A 1 93 ? -7.302 -8.550 -8.386 1.00 90.12 93 LEU A N 1
ATOM 748 C CA . LEU A 1 93 ? -6.216 -7.879 -7.670 1.00 90.12 93 LEU A CA 1
ATOM 749 C C . LEU A 1 93 ? -4.947 -8.737 -7.631 1.00 90.12 93 LEU A C 1
ATOM 751 O O . LEU A 1 93 ? -3.854 -8.233 -7.880 1.00 90.12 93 LEU A O 1
ATOM 755 N N . SER A 1 94 ? -5.096 -10.039 -7.369 1.00 91.19 94 SER A N 1
ATOM 756 C CA . SER A 1 94 ? -3.980 -10.988 -7.319 1.00 91.19 94 SER A CA 1
ATOM 757 C C . SER A 1 94 ? -3.287 -11.138 -8.677 1.00 91.19 94 SER A C 1
ATOM 759 O O . SER A 1 94 ? -2.058 -11.160 -8.744 1.00 91.19 94 SER A O 1
ATOM 761 N N . VAL A 1 95 ? -4.058 -11.152 -9.771 1.00 92.69 95 VAL A N 1
ATOM 762 C CA . VAL A 1 95 ? -3.526 -11.213 -11.138 1.00 92.69 95 VAL A CA 1
ATOM 763 C C . VAL A 1 95 ? -2.816 -9.911 -11.499 1.00 92.69 95 VAL A C 1
ATOM 765 O O . VAL A 1 95 ? -1.710 -9.956 -12.038 1.00 92.69 95 VAL A O 1
ATOM 768 N N . ILE A 1 96 ? -3.404 -8.754 -11.169 1.00 92.94 96 ILE A N 1
ATOM 769 C CA . ILE A 1 96 ? -2.772 -7.446 -11.387 1.00 92.94 96 ILE A CA 1
ATOM 770 C C . ILE A 1 96 ? -1.451 -7.368 -10.618 1.00 92.94 96 ILE A C 1
ATOM 772 O O . ILE A 1 96 ? -0.431 -7.022 -11.208 1.00 92.94 96 ILE A O 1
ATOM 776 N N . ALA A 1 97 ? -1.445 -7.732 -9.333 1.00 89.75 97 ALA A N 1
ATOM 777 C CA . ALA A 1 97 ? -0.251 -7.693 -8.496 1.00 89.75 97 ALA A CA 1
ATOM 778 C C . ALA A 1 97 ? 0.835 -8.660 -8.993 1.00 89.75 97 ALA A C 1
ATOM 780 O O . ALA A 1 97 ? 1.993 -8.269 -9.129 1.00 89.75 97 ALA A O 1
ATOM 781 N N . GLY A 1 98 ? 0.466 -9.898 -9.342 1.00 91.56 98 GLY A N 1
ATOM 782 C CA . GLY A 1 98 ? 1.384 -10.866 -9.945 1.00 91.56 98 GLY A CA 1
ATOM 783 C C . GLY A 1 98 ? 1.976 -10.359 -11.262 1.00 91.56 98 GLY A C 1
ATOM 784 O O . GLY A 1 98 ? 3.188 -10.449 -11.470 1.00 91.56 98 GLY A O 1
ATOM 785 N N . GLY A 1 99 ? 1.150 -9.752 -12.120 1.00 92.50 99 GLY A N 1
ATOM 786 C CA . GLY A 1 99 ? 1.587 -9.113 -13.362 1.00 92.50 99 GLY A CA 1
ATOM 787 C C . GLY A 1 99 ? 2.535 -7.933 -13.130 1.00 92.50 99 GLY A C 1
ATOM 788 O O . GLY A 1 99 ? 3.546 -7.815 -13.822 1.00 92.50 99 GLY A O 1
ATOM 789 N N . LEU A 1 100 ? 2.266 -7.110 -12.114 1.00 90.19 100 LEU A N 1
ATOM 790 C CA . LEU A 1 100 ? 3.138 -6.017 -11.680 1.00 90.19 100 LEU A CA 1
ATOM 791 C C . LEU A 1 100 ? 4.528 -6.538 -11.284 1.00 90.19 100 LEU A C 1
ATOM 793 O O . LEU A 1 100 ? 5.552 -6.038 -11.755 1.00 90.19 100 LEU A O 1
ATOM 797 N N . ILE A 1 101 ? 4.556 -7.593 -10.464 1.00 91.12 101 ILE A N 1
ATOM 798 C CA . ILE A 1 101 ? 5.789 -8.245 -10.010 1.00 91.12 101 ILE A CA 1
ATOM 799 C C . ILE A 1 101 ? 6.534 -8.853 -11.196 1.00 91.12 101 ILE A C 1
ATOM 801 O O . ILE A 1 101 ? 7.753 -8.709 -11.288 1.00 91.12 101 ILE A O 1
ATOM 805 N N . TYR A 1 102 ? 5.828 -9.487 -12.135 1.00 92.31 102 TYR A N 1
ATOM 806 C CA . TYR A 1 102 ? 6.444 -10.013 -13.352 1.00 92.31 102 TYR A CA 1
ATOM 807 C C . TYR A 1 102 ? 7.101 -8.904 -14.170 1.00 92.31 102 TYR A C 1
ATOM 809 O O . TYR A 1 102 ? 8.249 -9.047 -14.576 1.00 92.31 102 TYR A O 1
ATOM 817 N N . PHE A 1 103 ? 6.417 -7.774 -14.371 1.00 90.75 103 PHE A N 1
ATOM 818 C CA . PHE A 1 103 ? 6.974 -6.661 -15.135 1.00 90.75 103 PHE A CA 1
ATOM 819 C C . PHE A 1 103 ? 8.252 -6.108 -14.499 1.00 90.75 103 PHE A C 1
ATOM 821 O O . PHE A 1 103 ? 9.196 -5.784 -15.220 1.00 90.75 103 PHE A O 1
ATOM 828 N N . LYS A 1 104 ? 8.307 -6.057 -13.162 1.00 86.69 104 LYS A N 1
ATOM 829 C CA . LYS A 1 104 ? 9.493 -5.623 -12.414 1.00 86.69 104 LYS A CA 1
ATOM 830 C C . LYS A 1 104 ? 10.625 -6.652 -12.430 1.00 86.69 104 LYS A C 1
ATOM 832 O O . LYS A 1 104 ? 11.793 -6.286 -12.448 1.00 86.69 104 LYS A O 1
ATOM 837 N N . THR A 1 105 ? 10.291 -7.939 -12.422 1.00 91.44 105 THR A N 1
ATOM 838 C CA . THR A 1 105 ? 11.262 -9.043 -12.331 1.00 91.44 105 THR A CA 1
ATOM 839 C C . THR A 1 105 ? 11.604 -9.673 -13.678 1.00 91.44 105 THR A C 1
ATOM 841 O O . 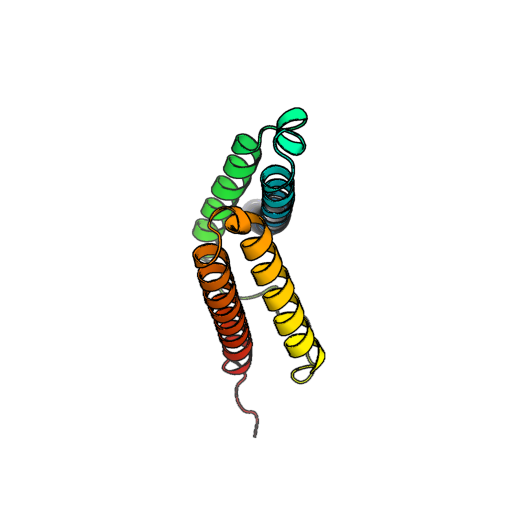THR A 1 105 ? 12.400 -10.610 -13.722 1.00 91.44 105 THR A O 1
ATOM 844 N N . LYS A 1 106 ? 11.057 -9.167 -14.791 1.00 89.25 106 LYS A N 1
ATOM 845 C CA . LYS A 1 106 ? 11.272 -9.719 -16.140 1.00 89.25 106 LYS A CA 1
ATOM 846 C C . LYS A 1 106 ? 12.750 -9.799 -16.528 1.00 89.25 106 LYS A C 1
ATOM 848 O O . LYS A 1 106 ? 13.140 -10.717 -17.247 1.00 89.25 106 LYS A O 1
ATOM 853 N N . ASP A 1 107 ? 13.573 -8.895 -15.999 1.00 90.50 107 ASP A N 1
ATOM 854 C CA . ASP A 1 107 ? 15.015 -8.848 -16.260 1.00 90.50 107 ASP A CA 1
ATOM 855 C C . ASP A 1 107 ? 15.760 -10.049 -15.639 1.00 90.50 107 ASP A C 1
ATOM 857 O O . ASP A 1 107 ? 16.858 -10.394 -16.067 1.00 90.50 107 ASP A O 1
ATOM 861 N N . LEU A 1 108 ? 15.133 -10.760 -14.690 1.00 87.00 108 LEU A N 1
ATOM 862 C CA . LEU A 1 108 ? 15.624 -12.018 -14.106 1.00 87.00 108 LEU A CA 1
ATOM 863 C C . LEU A 1 108 ? 15.300 -13.252 -14.977 1.00 87.00 108 LEU A C 1
ATOM 865 O O . LEU A 1 108 ? 15.592 -14.390 -14.595 1.00 87.00 108 LEU A O 1
ATOM 869 N N . GLY A 1 109 ? 14.663 -13.067 -16.138 1.00 90.44 109 GLY A N 1
ATOM 870 C CA . GLY A 1 109 ? 14.322 -14.139 -17.072 1.00 90.44 109 GLY A CA 1
ATOM 871 C C . GLY A 1 109 ? 13.350 -15.166 -16.477 1.00 90.44 109 GLY A C 1
ATOM 872 O O . GLY A 1 109 ? 12.294 -14.819 -15.948 1.00 90.44 109 GLY A O 1
ATOM 873 N N . LYS A 1 110 ? 13.693 -16.462 -16.557 1.00 90.19 110 LYS A N 1
ATOM 874 C CA . LYS A 1 110 ? 12.836 -17.564 -16.064 1.00 90.19 110 LYS A CA 1
ATOM 875 C C . LYS A 1 110 ? 12.589 -17.506 -14.552 1.00 90.19 110 LYS A C 1
ATOM 877 O O . LYS A 1 110 ? 11.531 -17.938 -14.101 1.00 90.19 110 LYS A O 1
ATOM 882 N N . LEU A 1 111 ? 13.540 -16.970 -13.782 1.00 89.75 111 LEU A N 1
ATOM 883 C CA . LEU A 1 111 ? 13.384 -16.804 -12.335 1.00 89.75 111 LEU A CA 1
ATOM 884 C C . LEU A 1 111 ? 12.319 -15.754 -12.006 1.00 89.75 111 LEU A C 1
ATOM 886 O O . LEU A 1 111 ? 11.531 -15.969 -11.091 1.00 89.75 111 LEU A O 1
ATOM 890 N N . GLY A 1 112 ? 12.227 -14.676 -12.791 1.00 89.06 112 GLY A N 1
ATOM 891 C CA . GLY A 1 112 ? 11.195 -13.649 -12.612 1.00 89.06 112 GLY A CA 1
ATOM 892 C C . GLY A 1 112 ? 9.776 -14.203 -12.754 1.00 89.06 112 GLY A C 1
ATOM 893 O O . GLY A 1 112 ? 8.896 -13.890 -11.956 1.00 89.06 112 GLY A O 1
ATOM 894 N N . LEU A 1 113 ? 9.567 -15.118 -13.707 1.00 90.88 113 LEU A N 1
ATOM 895 C CA . LEU A 1 113 ? 8.281 -15.801 -13.873 1.00 90.88 113 LEU A CA 1
ATOM 896 C C . LEU A 1 113 ? 7.924 -16.666 -12.654 1.00 90.88 113 LEU A C 1
ATOM 898 O O . LEU A 1 113 ? 6.791 -16.613 -12.183 1.00 90.88 113 LEU A O 1
ATOM 902 N N . ALA A 1 114 ? 8.885 -17.421 -12.112 1.00 92.69 114 ALA A N 1
ATOM 903 C CA . ALA A 1 114 ? 8.660 -18.228 -10.912 1.00 92.69 114 ALA A CA 1
ATOM 904 C C . ALA A 1 114 ? 8.311 -17.355 -9.694 1.00 92.69 114 ALA A C 1
ATOM 906 O O . ALA A 1 114 ? 7.356 -17.656 -8.980 1.00 92.69 114 ALA A O 1
ATOM 907 N N . ILE A 1 115 ? 9.042 -16.252 -9.492 1.00 91.81 115 ILE A N 1
ATOM 908 C CA . ILE A 1 115 ? 8.806 -15.310 -8.388 1.00 91.81 115 ILE A CA 1
ATOM 909 C C . ILE A 1 115 ? 7.413 -14.686 -8.507 1.00 91.81 115 ILE A C 1
ATOM 911 O O . ILE A 1 115 ? 6.662 -14.700 -7.540 1.00 91.81 115 ILE A O 1
ATOM 915 N N . SER A 1 116 ? 7.034 -14.205 -9.693 1.00 92.75 116 SER A N 1
ATOM 916 C CA . SER A 1 116 ? 5.712 -13.612 -9.927 1.00 92.75 116 SER A CA 1
ATOM 917 C C . SER A 1 116 ? 4.564 -14.576 -9.613 1.00 92.75 116 SER A C 1
ATOM 919 O O . SER A 1 116 ? 3.623 -14.189 -8.920 1.00 92.75 116 SER A O 1
ATOM 921 N N . ILE A 1 117 ? 4.651 -15.833 -10.065 1.00 92.06 117 ILE A N 1
ATOM 922 C CA . ILE A 1 117 ? 3.613 -16.839 -9.799 1.00 92.06 117 ILE A CA 1
ATOM 923 C C . ILE A 1 117 ? 3.505 -17.114 -8.298 1.00 92.06 117 ILE A C 1
ATOM 925 O O . ILE A 1 117 ? 2.404 -17.093 -7.751 1.00 92.06 117 ILE A O 1
ATOM 929 N N . ILE A 1 118 ? 4.638 -17.339 -7.624 1.00 94.44 118 ILE A N 1
ATOM 930 C CA . ILE A 1 118 ? 4.662 -17.607 -6.181 1.00 94.44 118 ILE A CA 1
ATOM 931 C C . ILE A 1 118 ? 4.082 -16.418 -5.412 1.00 94.44 118 ILE A C 1
ATOM 933 O O . ILE A 1 118 ? 3.215 -16.604 -4.561 1.00 94.44 118 ILE A O 1
ATOM 937 N N . SER A 1 119 ? 4.499 -15.194 -5.738 1.00 92.50 119 SER A N 1
ATOM 938 C CA . SER A 1 119 ? 3.965 -13.988 -5.108 1.00 92.50 119 SER A CA 1
ATOM 939 C C . SER A 1 119 ? 2.468 -13.814 -5.363 1.00 92.50 119 SER A C 1
ATOM 941 O O . SER A 1 119 ? 1.737 -13.506 -4.428 1.00 92.50 119 SER A O 1
ATOM 943 N N . GLY A 1 120 ? 1.988 -14.061 -6.586 1.00 91.75 120 GLY A N 1
ATOM 944 C CA . GLY A 1 120 ? 0.561 -14.002 -6.911 1.00 91.75 120 GLY A CA 1
ATOM 945 C C . GLY A 1 120 ? -0.270 -14.990 -6.087 1.00 91.75 120 GLY A C 1
ATOM 946 O O . GLY A 1 120 ? -1.310 -14.617 -5.547 1.00 91.75 120 GLY A O 1
ATOM 947 N N . ILE A 1 121 ? 0.225 -16.222 -5.915 1.00 93.38 121 ILE A N 1
ATOM 948 C CA . ILE A 1 121 ? -0.413 -17.242 -5.067 1.00 93.38 121 ILE A CA 1
ATOM 949 C C . ILE A 1 121 ? -0.436 -16.801 -3.600 1.00 93.38 121 ILE A C 1
ATOM 951 O O . ILE A 1 121 ? -1.471 -16.920 -2.949 1.00 93.38 121 ILE A O 1
ATOM 955 N N . ILE A 1 122 ? 0.676 -16.273 -3.078 1.00 93.62 122 ILE A N 1
ATOM 956 C CA . ILE A 1 122 ? 0.754 -15.783 -1.693 1.00 93.62 122 ILE A CA 1
ATOM 957 C C . ILE A 1 122 ? -0.253 -14.652 -1.463 1.00 93.62 122 ILE A C 1
ATOM 959 O O . ILE A 1 122 ? -0.974 -14.677 -0.470 1.00 93.62 122 ILE A O 1
ATOM 963 N N . ILE A 1 123 ? -0.339 -13.688 -2.383 1.00 92.69 123 ILE A N 1
ATOM 964 C CA . ILE A 1 123 ? -1.287 -12.569 -2.285 1.00 92.69 123 ILE A CA 1
ATOM 965 C C . ILE A 1 123 ? -2.726 -13.089 -2.277 1.00 92.69 123 ILE A C 1
ATOM 967 O O . 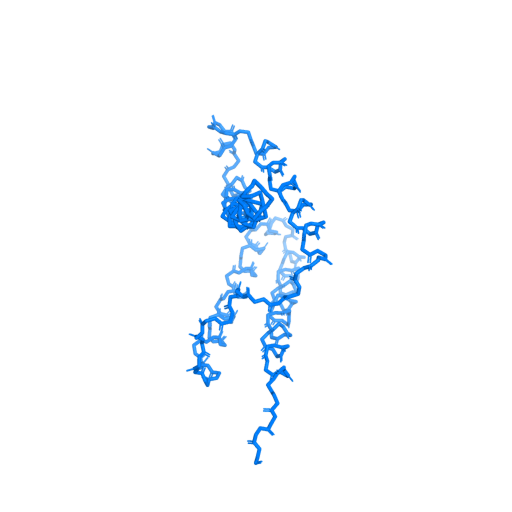ILE A 1 123 ? -3.505 -12.708 -1.409 1.00 92.69 123 ILE A O 1
ATOM 971 N N . LEU A 1 124 ? -3.064 -14.002 -3.191 1.00 91.94 124 LEU A N 1
ATOM 972 C CA . LEU A 1 124 ? -4.391 -14.613 -3.255 1.00 91.94 124 LEU A CA 1
ATOM 973 C C . LEU A 1 124 ? -4.744 -15.350 -1.954 1.00 91.94 124 LEU A C 1
ATOM 975 O O . LEU A 1 124 ? -5.846 -15.178 -1.436 1.00 91.94 124 LEU A O 1
ATOM 979 N N . LEU A 1 125 ? -3.811 -16.131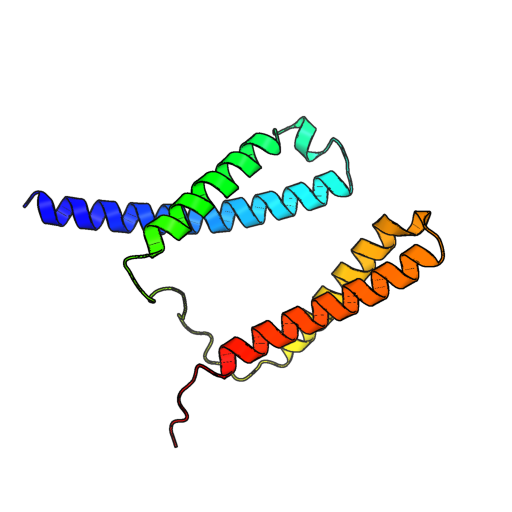 -1.400 1.00 91.81 125 LEU A N 1
ATOM 980 C CA . LEU A 1 125 ? -4.005 -16.834 -0.129 1.00 91.81 125 LEU A CA 1
ATOM 981 C C . LEU A 1 125 ? -4.217 -15.862 1.035 1.00 91.81 125 LEU A C 1
ATOM 983 O O . LEU A 1 125 ? -5.143 -16.055 1.817 1.00 91.81 125 LEU A O 1
ATOM 987 N N . MET A 1 126 ? -3.403 -14.806 1.126 1.00 91.12 126 MET A N 1
ATOM 988 C CA . MET A 1 126 ? -3.544 -13.776 2.160 1.00 91.12 126 MET A CA 1
ATOM 989 C C . MET A 1 126 ? -4.901 -13.076 2.076 1.00 91.12 126 MET A C 1
ATOM 991 O O . MET A 1 126 ? -5.553 -12.879 3.096 1.00 91.12 126 MET A O 1
ATOM 995 N N . SER A 1 127 ? -5.363 -12.743 0.869 1.00 88.31 127 SER A N 1
ATOM 996 C CA . SER A 1 127 ? -6.677 -12.125 0.677 1.00 88.31 127 SER A CA 1
ATOM 997 C C . SER A 1 127 ? -7.831 -13.053 1.061 1.00 88.31 127 SER A C 1
ATOM 999 O O . SER A 1 127 ? -8.804 -12.587 1.645 1.00 88.31 127 SER A O 1
ATOM 1001 N N . ILE A 1 128 ? -7.731 -14.356 0.772 1.00 87.25 128 ILE A N 1
ATOM 1002 C CA . ILE A 1 128 ? -8.738 -15.341 1.203 1.00 87.25 128 ILE A CA 1
ATOM 1003 C C . ILE A 1 128 ? -8.742 -15.491 2.727 1.00 87.25 128 ILE A C 1
ATOM 1005 O O . ILE A 1 128 ? -9.814 -15.584 3.318 1.00 87.25 128 ILE A O 1
ATOM 1009 N N . LEU A 1 129 ? -7.565 -15.513 3.358 1.00 88.19 129 LEU A N 1
ATOM 1010 C CA . LEU A 1 129 ? -7.441 -15.632 4.811 1.00 88.19 129 LEU A CA 1
ATOM 1011 C C . LEU A 1 129 ? -8.117 -14.447 5.509 1.00 88.19 129 LEU A C 1
ATOM 1013 O O . LEU A 1 129 ? -8.949 -14.663 6.384 1.00 88.19 129 LEU A O 1
ATOM 1017 N N . LEU A 1 130 ? -7.841 -13.223 5.048 1.00 85.06 130 LEU A N 1
ATOM 1018 C CA . LEU A 1 130 ? -8.486 -12.008 5.555 1.00 85.06 130 LEU A CA 1
ATOM 1019 C C . LEU A 1 130 ? -10.008 -12.037 5.359 1.00 85.06 130 LEU A C 1
ATOM 1021 O O . LEU A 1 130 ? -10.749 -11.722 6.282 1.00 85.06 130 LEU A O 1
ATOM 1025 N N . LEU A 1 131 ? -10.484 -12.475 4.187 1.00 82.00 131 LEU A N 1
ATOM 1026 C CA . LEU A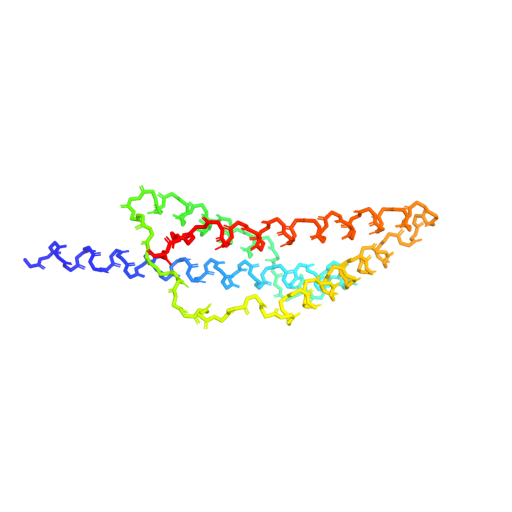 1 131 ? -11.922 -12.582 3.918 1.00 82.00 131 LEU A CA 1
ATOM 1027 C C . LEU A 1 131 ? -12.615 -13.589 4.852 1.00 82.00 131 LEU A C 1
ATOM 1029 O O . LEU A 1 131 ? -13.768 -13.397 5.225 1.00 82.00 131 LEU A O 1
ATOM 1033 N N . MET A 1 132 ? -11.928 -14.675 5.213 1.00 79.88 132 MET A N 1
ATOM 1034 C CA . MET A 1 132 ? -12.472 -15.704 6.097 1.00 79.88 132 MET A CA 1
ATOM 1035 C C . MET A 1 132 ? -12.511 -15.245 7.562 1.00 79.88 132 MET A C 1
ATOM 1037 O O . MET A 1 132 ? -13.454 -15.588 8.272 1.00 79.88 132 MET A O 1
ATOM 1041 N N . GLU A 1 133 ? -11.527 -14.463 8.010 1.00 75.56 133 GLU A N 1
ATOM 1042 C CA . GLU A 1 133 ? -11.469 -13.910 9.371 1.00 75.56 133 GLU A CA 1
ATOM 1043 C C . GLU A 1 133 ? -12.697 -13.037 9.695 1.00 75.56 133 GLU A C 1
ATOM 1045 O O . GLU A 1 133 ? -13.282 -13.176 10.769 1.00 75.56 133 GLU A O 1
ATOM 1050 N N . ASP A 1 134 ? -13.180 -12.249 8.728 1.00 65.94 134 ASP A N 1
ATOM 1051 C CA . ASP A 1 134 ? -14.370 -11.397 8.880 1.00 65.94 134 ASP A CA 1
ATOM 1052 C C . ASP A 1 134 ? -15.693 -12.175 9.055 1.00 65.94 134 ASP A C 1
ATOM 1054 O O . ASP A 1 134 ? -16.670 -11.644 9.601 1.00 65.94 134 ASP A O 1
ATOM 1058 N N . ASP A 1 135 ? -15.759 -13.430 8.595 1.00 63.75 135 ASP A N 1
ATOM 1059 C CA . ASP A 1 135 ? -16.965 -14.263 8.684 1.00 63.75 135 ASP A CA 1
ATOM 1060 C C . ASP A 1 135 ? -17.044 -15.099 9.972 1.00 63.75 135 ASP A C 1
ATOM 1062 O O . ASP A 1 135 ? -18.153 -15.405 10.419 1.00 63.75 135 ASP A O 1
ATOM 1066 N N . TYR A 1 136 ? -15.912 -15.426 10.607 1.00 58.72 136 TYR A N 1
ATOM 1067 C CA . TYR A 1 136 ? -15.884 -16.197 11.864 1.00 58.72 136 TYR A CA 1
ATOM 1068 C C . TYR A 1 136 ? -16.387 -15.409 13.085 1.00 58.72 136 TYR A C 1
ATOM 1070 O O . TYR A 1 136 ? -16.799 -16.006 14.078 1.00 58.72 136 TYR A O 1
ATOM 1078 N N . ASP A 1 137 ? -16.409 -14.081 12.998 1.00 57.78 137 ASP A N 1
ATOM 1079 C CA . ASP A 1 137 ? -16.748 -13.168 14.096 1.00 57.78 137 ASP A CA 1
ATOM 1080 C C . ASP A 1 137 ? -18.268 -12.892 14.220 1.00 57.78 137 ASP A C 1
ATOM 1082 O O . ASP A 1 137 ? -18.706 -12.036 14.993 1.00 57.78 137 ASP A O 1
ATOM 1086 N N . LYS A 1 138 ? -19.105 -13.593 13.436 1.00 48.72 138 LYS A N 1
ATOM 1087 C CA . LYS A 1 138 ? -20.574 -13.505 13.507 1.00 48.72 138 LYS A CA 1
ATOM 1088 C C . LYS A 1 138 ? -21.122 -14.624 14.404 1.00 48.72 138 LYS A C 1
ATOM 1090 O O . LYS A 1 138 ? -21.037 -15.791 14.014 1.00 48.72 138 LYS A O 1
ATOM 1095 N N . PRO A 1 139 ? -21.723 -14.321 15.574 1.00 49.41 139 PRO A N 1
ATOM 1096 C CA . PRO A 1 139 ? -22.412 -15.339 16.354 1.00 49.41 139 PRO A CA 1
ATOM 1097 C C . PRO A 1 139 ? -23.561 -15.911 15.519 1.00 49.41 139 PRO A C 1
ATOM 1099 O O . PRO A 1 139 ? -24.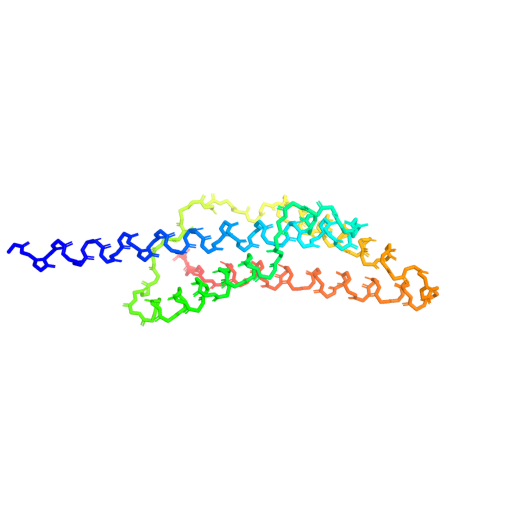343 -15.178 14.913 1.00 49.41 139 PRO A O 1
ATOM 1102 N N . SER A 1 140 ? -23.626 -17.238 15.464 1.00 58.16 140 SER A N 1
ATOM 1103 C CA . SER A 1 140 ? -24.708 -17.977 14.827 1.00 58.16 140 SER A CA 1
ATOM 1104 C C . SER A 1 140 ? -26.002 -17.754 15.612 1.00 58.16 140 SER A C 1
ATOM 1106 O O . SER A 1 140 ? -26.281 -18.453 16.580 1.00 58.16 140 SER A O 1
ATOM 1108 N N . GLU A 1 141 ? -26.798 -16.764 15.206 1.00 48.72 141 GLU A N 1
ATOM 1109 C CA . GLU A 1 141 ? -28.224 -16.743 15.536 1.00 48.72 141 GLU A CA 1
ATOM 1110 C C . GLU A 1 141 ? -28.893 -17.908 14.791 1.00 48.72 141 GLU A C 1
ATOM 1112 O O . GLU A 1 141 ? -29.159 -17.824 13.590 1.00 48.72 141 GLU A O 1
ATOM 1117 N N . ASN A 1 142 ? -29.102 -19.012 15.512 1.00 51.09 142 ASN A N 1
ATOM 1118 C CA . ASN A 1 142 ? -30.130 -20.011 15.221 1.00 51.09 142 ASN A CA 1
ATOM 1119 C C . ASN A 1 142 ? -31.302 -19.798 16.176 1.00 51.09 142 ASN A C 1
ATOM 1121 O O . ASN A 1 142 ? -31.028 -19.637 17.389 1.00 51.09 142 ASN A O 1
#

Sequence (142 aa):
MTLQTFELIWKIVRELIAEVFKISLLSYLLFYLIEDFFPGFVSGFFSMNILLGIVVGSGVFTVVSQKEENQEGEKKEAKNKIRALDIVFIVILSVIAGGLIYFKTKDLGKLGLAISIISGIIILLMSILLLMEDDYDKPSEN

Radius of gyration: 20.25 Å; chains: 1; bounding box: 46×42×50 Å

Secondary structure (DSSP, 8-state):
-HHHHHHHHHHHHHHHHHHHHHHHHHHHHHHHHHHHHSTTTTTTTS-HHHHHHHHHHHHHHHHHHGGGS-S-SS-----S---HHHHHHHHHHHHHHHHHHHHHHGGGTHHHHHHHHHHHHHHHHHHHHHHHHHHHTS----